Protein AF-A0A7V9UQD9-F1 (afdb_monomer)

Radius of gyration: 22.75 Å; Cα contacts (8 Å, |Δi|>4): 168; chains: 1; bounding box: 52×38×55 Å

Nearest PDB structures (foldseek):
  3vys-assembly1_B  TM=8.449E-01  e=9.434E-09  Thermococcus kodakarensis KOD1
  8ykc-assembly1_B  TM=2.869E-01  e=2.336E+00  Methylocapsa palsarum
  1jqa-assembly1_A  TM=3.355E-01  e=3.678E+00  Geo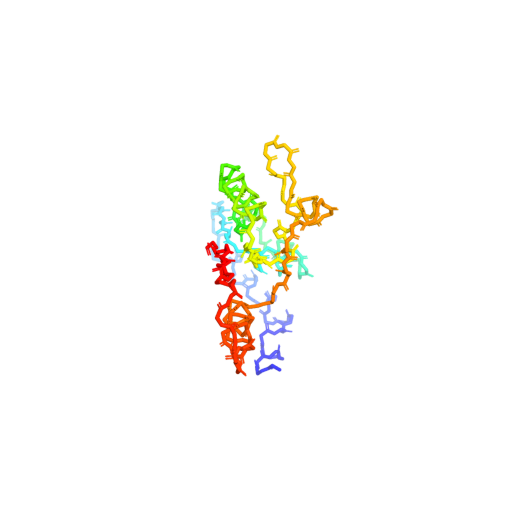bacillus stearothermophilus
  1jq5-assembly1_A  TM=3.302E-01  e=5.792E+00  Geobacillus stearothermophilus
  5t5d-assembly1_A  TM=2.418E-01  e=9.731E+00  Streptococcus pneumoniae TIGR4

Foldseek 3Di:
DPCPVVPPDPVVLLVVQVVQVVPDPAQEEAEDQAVVVVCVCVVVVSVVSHDPSYHYHYDNNDCLVPDDLVVQVVLLVQQLDPLEAEEEAPSQQQRDHPPGGNVVSVVVPGNYYHDPDVVVLVVVQVVVVVPDPDDDDGPRDYDYDDD

Structure (mmCIF, N/CA/C/O backbone):
data_AF-A0A7V9UQD9-F1
#
_entry.id   AF-A0A7V9UQD9-F1
#
loop_
_atom_site.group_PDB
_atom_site.id
_atom_site.type_symbol
_atom_site.label_atom_id
_atom_site.label_alt_id
_atom_site.label_comp_id
_atom_site.label_asym_id
_atom_site.label_entity_id
_atom_site.label_seq_id
_atom_site.pdbx_PDB_ins_code
_atom_site.Cartn_x
_atom_site.Cartn_y
_atom_site.Cartn_z
_atom_site.occupancy
_atom_site.B_iso_or_equiv
_atom_site.auth_seq_id
_atom_site.auth_comp_id
_atom_site.auth_asym_id
_atom_site.auth_atom_id
_atom_site.pdbx_PDB_model_num
ATOM 1 N N . MET A 1 1 ? -6.468 -21.606 3.937 1.00 61.19 1 MET A N 1
ATOM 2 C CA . MET A 1 1 ? -5.726 -20.804 4.935 1.00 61.19 1 MET A CA 1
ATOM 3 C C . MET A 1 1 ? -6.139 -21.316 6.301 1.00 61.19 1 MET A C 1
ATOM 5 O O . MET A 1 1 ? -7.335 -21.429 6.529 1.00 61.19 1 MET A O 1
ATOM 9 N N . LYS A 1 2 ? -5.189 -21.726 7.145 1.00 69.75 2 LYS A N 1
ATOM 10 C CA . LYS A 1 2 ? -5.495 -22.238 8.489 1.00 69.75 2 LYS A CA 1
ATOM 11 C C . LYS A 1 2 ? -6.136 -21.103 9.309 1.00 69.75 2 LYS A C 1
ATOM 13 O O . LYS A 1 2 ? -5.673 -19.972 9.186 1.00 69.75 2 LYS A O 1
ATOM 18 N N . PHE A 1 3 ? -7.172 -21.398 10.091 1.00 80.69 3 PHE A N 1
ATOM 19 C CA . PHE A 1 3 ? -7.869 -20.462 10.989 1.00 80.69 3 PHE A CA 1
ATOM 20 C C . PHE A 1 3 ? -8.866 -19.456 10.376 1.00 80.69 3 PHE A C 1
ATOM 22 O O . PHE A 1 3 ? -9.227 -18.472 11.022 1.00 80.69 3 PHE A O 1
ATOM 29 N N . ILE A 1 4 ? -9.306 -19.644 9.125 1.00 79.69 4 ILE A N 1
ATOM 30 C CA . ILE A 1 4 ? -10.305 -18.738 8.529 1.00 79.69 4 ILE A CA 1
ATOM 31 C C . ILE A 1 4 ? -11.651 -18.830 9.253 1.00 79.69 4 ILE A C 1
ATOM 33 O O 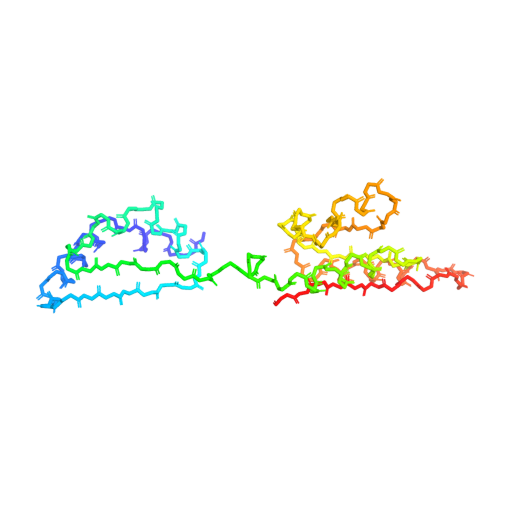. ILE A 1 4 ? -12.248 -17.791 9.527 1.00 79.69 4 ILE A O 1
ATOM 37 N N . ASP A 1 5 ? -12.107 -20.042 9.560 1.00 80.62 5 ASP A N 1
ATOM 38 C CA . ASP A 1 5 ? -13.444 -20.276 10.107 1.00 80.62 5 ASP A CA 1
ATOM 39 C C . ASP A 1 5 ? -13.516 -19.886 11.590 1.00 80.62 5 ASP A C 1
ATOM 41 O O . ASP A 1 5 ? -14.544 -19.426 12.080 1.00 80.62 5 ASP A O 1
ATOM 45 N N . GLU A 1 6 ? -12.402 -20.001 12.308 1.00 84.75 6 GLU A N 1
ATOM 46 C CA . GLU A 1 6 ? -12.279 -19.656 13.722 1.00 84.75 6 GLU A CA 1
ATOM 47 C C . GLU A 1 6 ? -12.240 -18.138 13.951 1.00 84.75 6 GLU A C 1
ATOM 49 O O . GLU A 1 6 ? -12.866 -17.643 14.887 1.00 84.75 6 GLU A O 1
ATOM 54 N N . TYR A 1 7 ? -11.553 -17.379 13.087 1.00 85.25 7 TYR A N 1
ATOM 55 C CA . TYR A 1 7 ? -11.405 -15.924 13.246 1.00 85.25 7 TYR A CA 1
ATOM 56 C C . TYR A 1 7 ? -12.424 -15.091 12.457 1.00 85.25 7 TYR A C 1
ATOM 58 O O . TYR A 1 7 ? -12.443 -13.868 12.595 1.00 85.25 7 TYR A O 1
ATOM 66 N N . ARG A 1 8 ? -13.291 -15.711 11.646 1.00 87.25 8 ARG A N 1
ATOM 67 C CA . ARG A 1 8 ? -14.353 -15.014 10.891 1.00 87.25 8 ARG A CA 1
ATOM 68 C C . ARG A 1 8 ? -15.754 -15.358 11.390 1.00 87.25 8 ARG A C 1
ATOM 70 O O . ARG A 1 8 ? -16.669 -15.581 10.602 1.00 87.25 8 ARG A O 1
ATOM 77 N N . GLN A 1 9 ? -15.925 -15.367 12.709 1.00 91.06 9 GLN A N 1
ATOM 78 C CA . GLN A 1 9 ? -17.212 -15.648 13.346 1.00 91.06 9 GLN A CA 1
ATOM 79 C C . GLN A 1 9 ? -17.917 -14.360 13.770 1.00 91.06 9 GLN A C 1
ATOM 81 O O . GLN A 1 9 ? -17.494 -13.680 14.706 1.00 91.06 9 GLN A O 1
ATOM 86 N N . GLY A 1 10 ? -19.037 -14.054 13.112 1.00 91.56 10 GLY A N 1
ATOM 87 C CA . GLY A 1 10 ? -19.838 -12.865 13.420 1.00 91.56 10 GLY A CA 1
ATOM 88 C C . GLY A 1 10 ? -20.403 -12.859 14.845 1.00 91.56 10 GLY A C 1
ATOM 89 O O . GLY A 1 10 ? -20.477 -11.803 15.468 1.00 91.56 10 GLY A O 1
ATOM 90 N N . ASP A 1 11 ? -20.745 -14.028 15.397 1.00 93.81 11 ASP A N 1
ATOM 91 C CA . ASP A 1 11 ? -21.232 -14.137 16.779 1.00 93.81 11 ASP A CA 1
ATOM 92 C C . ASP A 1 11 ? -20.157 -13.779 17.807 1.00 93.81 11 ASP A C 1
ATOM 94 O O . ASP A 1 11 ? -20.448 -13.112 18.801 1.00 93.81 11 ASP A O 1
ATOM 98 N N . ILE A 1 12 ? -18.907 -14.189 17.565 1.00 93.50 12 ILE A N 1
ATOM 99 C CA . ILE A 1 12 ? -17.774 -13.811 18.416 1.00 93.50 12 ILE A CA 1
ATOM 100 C C . ILE A 1 12 ? -17.520 -12.307 18.291 1.00 93.50 12 ILE A C 1
ATOM 102 O O . ILE A 1 12 ? -17.373 -11.636 19.310 1.00 93.50 12 ILE A O 1
ATOM 106 N N . ALA A 1 13 ? -17.537 -11.761 17.071 1.00 93.69 13 ALA A N 1
ATOM 107 C CA . ALA A 1 13 ? -17.344 -10.331 16.840 1.00 93.69 13 ALA A CA 1
ATOM 108 C C . ALA A 1 13 ? -18.379 -9.471 17.589 1.00 93.69 13 ALA A C 1
ATOM 110 O O . ALA A 1 13 ? -18.000 -8.519 18.267 1.00 93.69 13 ALA A O 1
ATOM 111 N N . ARG A 1 14 ? -19.667 -9.846 17.551 1.00 94.19 14 ARG A N 1
ATOM 112 C CA . ARG A 1 14 ? -20.729 -9.165 18.314 1.00 94.19 14 ARG A CA 1
ATO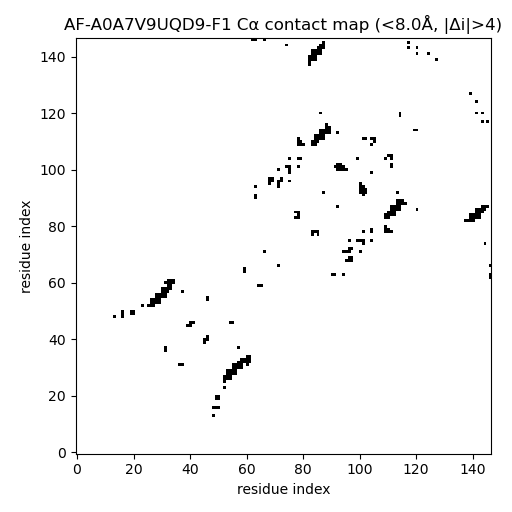M 113 C C . ARG A 1 14 ? -20.490 -9.212 19.823 1.00 94.19 14 ARG A C 1
ATOM 115 O O . ARG A 1 14 ? -20.542 -8.180 20.481 1.00 94.19 14 ARG A O 1
ATOM 122 N N . LYS A 1 15 ? -20.158 -10.388 20.367 1.00 95.81 15 LYS A N 1
ATOM 123 C CA . LYS A 1 15 ? -19.852 -10.535 21.801 1.00 95.81 15 LYS A CA 1
ATOM 124 C C . LYS A 1 15 ? -18.657 -9.680 22.227 1.00 95.81 15 LYS A C 1
ATOM 126 O O . LYS A 1 15 ? -18.676 -9.109 23.314 1.00 95.81 15 LYS A O 1
ATOM 131 N N . LEU A 1 16 ? -17.628 -9.583 21.383 1.00 95.50 16 LEU A N 1
ATOM 132 C CA . LEU A 1 16 ? -16.474 -8.719 21.634 1.00 95.50 16 LEU A CA 1
ATOM 133 C C . LEU A 1 16 ? -16.867 -7.240 21.614 1.00 95.50 16 LEU A C 1
ATOM 135 O O . LEU A 1 16 ? -16.437 -6.495 22.488 1.00 95.50 16 LEU A O 1
ATOM 139 N N . ALA A 1 17 ? -17.712 -6.819 20.675 1.00 94.62 17 ALA A N 1
ATOM 140 C CA . ALA A 1 17 ? -18.209 -5.449 20.616 1.00 94.62 17 ALA A CA 1
ATOM 141 C C . ALA A 1 17 ? -19.011 -5.063 21.868 1.00 94.62 17 ALA A C 1
ATOM 143 O O . ALA A 1 17 ? -18.761 -4.008 22.451 1.00 94.62 17 ALA A O 1
ATOM 144 N N . ASP A 1 18 ? -19.880 -5.954 22.355 1.00 95.69 18 ASP A N 1
ATOM 145 C CA . ASP A 1 18 ? -20.614 -5.755 23.611 1.00 95.69 18 ASP A CA 1
ATOM 146 C C . ASP A 1 18 ? -19.666 -5.608 24.811 1.00 95.69 18 ASP A C 1
ATOM 148 O O . ASP A 1 18 ? -19.885 -4.783 25.701 1.00 95.69 18 ASP A O 1
ATOM 152 N N . GLN A 1 19 ? -18.596 -6.409 24.856 1.00 97.06 19 GLN A N 1
ATOM 153 C CA . GLN A 1 19 ? -17.577 -6.304 25.902 1.00 97.06 19 GLN A CA 1
ATOM 154 C C . GLN A 1 19 ? -16.802 -4.989 25.810 1.00 97.06 19 GLN A C 1
ATOM 156 O O . GLN A 1 19 ? -16.600 -4.338 26.834 1.00 97.06 19 GLN A O 1
ATOM 161 N N . ILE A 1 20 ? -16.412 -4.573 24.603 1.00 96.50 20 ILE A N 1
ATOM 162 C CA . ILE A 1 20 ? -15.757 -3.284 24.361 1.00 96.50 20 ILE A CA 1
ATOM 163 C C . ILE A 1 20 ? -16.663 -2.151 24.853 1.00 96.50 20 ILE A C 1
ATOM 165 O O . ILE A 1 20 ? -16.220 -1.344 25.666 1.00 96.50 20 ILE A O 1
ATOM 169 N N . ALA A 1 21 ? -17.942 -2.150 24.469 1.00 95.19 21 ALA A N 1
ATOM 170 C CA . ALA A 1 21 ? -18.910 -1.139 24.888 1.00 95.19 21 ALA A CA 1
ATOM 171 C C . ALA A 1 21 ? -19.039 -1.026 26.415 1.00 95.19 21 ALA A C 1
ATOM 173 O O . ALA A 1 21 ? -19.102 0.082 26.945 1.00 95.19 21 ALA A O 1
ATOM 174 N N . ARG A 1 22 ? -19.010 -2.152 27.143 1.00 95.81 22 ARG A N 1
ATOM 175 C CA . ARG A 1 22 ? -19.047 -2.160 28.619 1.00 95.81 22 ARG A CA 1
ATOM 176 C C . ARG A 1 22 ? -17.774 -1.614 29.265 1.00 95.81 22 ARG A C 1
ATOM 178 O O . ARG A 1 22 ? -17.843 -1.069 30.363 1.00 95.81 22 ARG A O 1
ATOM 185 N N . LEU A 1 23 ? -16.618 -1.798 28.629 1.00 96.00 23 LEU A N 1
ATOM 186 C CA . LEU A 1 23 ? -15.319 -1.386 29.169 1.00 96.00 23 LEU A CA 1
ATOM 187 C C . LEU A 1 23 ? -14.989 0.076 28.864 1.00 96.00 23 LEU A C 1
ATOM 189 O O . LEU A 1 23 ? -14.259 0.723 29.618 1.00 96.00 23 LEU A O 1
ATOM 193 N N . THR A 1 24 ? -15.490 0.609 27.753 1.00 95.44 24 THR A N 1
ATOM 194 C CA . THR A 1 24 ? -15.145 1.959 27.315 1.00 95.44 24 THR A CA 1
ATOM 195 C C . THR A 1 24 ? -16.052 3.007 27.949 1.00 95.44 24 THR A C 1
ATOM 197 O O . THR A 1 24 ? -17.190 3.186 27.536 1.00 95.44 24 THR A O 1
ATOM 200 N N . THR A 1 25 ? -15.521 3.746 28.922 1.00 93.00 25 THR A N 1
ATOM 201 C CA . THR A 1 25 ? -16.250 4.798 29.660 1.00 93.00 25 THR A CA 1
ATOM 202 C C . THR A 1 25 ? -15.940 6.219 29.190 1.00 93.00 25 THR A C 1
ATOM 204 O O . THR A 1 25 ? -16.576 7.173 29.631 1.00 93.00 25 THR A O 1
ATOM 207 N N . ARG A 1 26 ? -14.951 6.384 28.306 1.00 95.50 26 ARG A N 1
ATOM 208 C CA . ARG A 1 26 ? -14.480 7.684 27.809 1.00 95.50 26 ARG A CA 1
ATOM 209 C C . ARG A 1 26 ? -14.459 7.727 26.287 1.00 95.50 26 ARG A C 1
ATOM 211 O O . ARG A 1 26 ? -14.457 6.675 25.648 1.00 95.50 26 ARG A O 1
ATOM 218 N N . GLN A 1 27 ? -14.357 8.933 25.731 1.00 96.94 27 GLN A N 1
ATOM 219 C CA . GLN A 1 27 ? -14.071 9.109 24.308 1.00 96.94 27 GLN A CA 1
ATOM 220 C C . GLN A 1 27 ? -12.670 8.570 23.993 1.00 96.94 27 GLN A C 1
ATOM 222 O O . GLN A 1 27 ? -11.685 8.981 24.615 1.00 96.94 27 GLN A O 1
ATOM 227 N N . LEU A 1 28 ? -12.576 7.659 23.028 1.00 97.38 28 LEU A N 1
ATOM 228 C CA . LEU A 1 28 ? -11.327 7.067 22.563 1.00 97.38 28 LEU A CA 1
ATOM 229 C C . LEU A 1 28 ? -11.121 7.371 21.086 1.00 97.38 28 LEU A C 1
ATOM 231 O O . LEU A 1 28 ? -12.050 7.327 20.288 1.00 97.38 28 LEU A O 1
ATOM 235 N N . LYS A 1 29 ? -9.868 7.641 20.729 1.00 97.12 29 LYS A N 1
ATOM 236 C CA . LYS A 1 29 ? -9.423 7.726 19.342 1.00 97.12 29 LYS A CA 1
ATOM 237 C C . LYS A 1 29 ? -8.378 6.644 19.124 1.00 97.12 29 LYS A C 1
ATOM 239 O O . LYS A 1 29 ? -7.360 6.652 19.816 1.00 97.12 29 LYS A O 1
ATOM 244 N N . ILE A 1 30 ? -8.642 5.711 18.218 1.00 96.25 30 ILE A N 1
ATOM 245 C CA . ILE A 1 30 ? -7.753 4.582 17.926 1.00 96.25 30 ILE A CA 1
ATOM 246 C C . ILE A 1 30 ? -7.244 4.751 16.505 1.00 96.25 30 ILE A C 1
ATOM 248 O O . ILE A 1 30 ? -8.035 4.782 15.571 1.00 96.25 30 ILE A O 1
ATOM 252 N N . MET A 1 31 ? -5.928 4.871 16.348 1.00 97.25 31 MET A N 1
ATOM 253 C CA . MET A 1 31 ? -5.309 4.975 15.033 1.00 97.25 31 MET A CA 1
ATOM 254 C C . MET A 1 31 ? -4.746 3.627 14.597 1.00 97.25 31 MET A C 1
ATOM 256 O O . MET A 1 31 ? -3.980 3.007 15.334 1.00 97.25 31 MET A O 1
ATOM 260 N N . GLU A 1 32 ? -5.083 3.212 13.383 1.00 96.25 32 GLU A N 1
ATOM 261 C CA . GLU A 1 32 ? -4.403 2.124 12.683 1.00 96.25 32 GLU A CA 1
ATOM 262 C C . GLU A 1 32 ? -3.494 2.689 11.584 1.00 96.25 32 GLU A C 1
ATOM 264 O O . GLU A 1 32 ? -3.728 3.787 11.081 1.00 96.25 32 GLU A O 1
ATOM 269 N N . VAL A 1 33 ? -2.417 1.972 11.254 1.00 96.38 33 VAL A N 1
ATOM 270 C CA . VAL A 1 33 ? -1.411 2.403 10.265 1.00 96.38 33 VAL A CA 1
ATOM 271 C C . VAL A 1 33 ? -1.058 1.234 9.340 1.00 96.38 33 VAL A C 1
ATOM 273 O O . VAL A 1 33 ? 0.103 0.962 9.050 1.00 96.38 33 VAL A O 1
ATOM 276 N N . CYS A 1 34 ? -2.065 0.479 8.903 1.00 95.50 34 CYS A N 1
ATOM 277 C CA . CYS A 1 34 ? -1.887 -0.636 7.982 1.00 95.50 34 CYS A CA 1
ATOM 278 C C . CYS A 1 34 ? -3.048 -0.685 6.993 1.00 95.50 34 CYS A C 1
ATOM 280 O O . CYS A 1 34 ? -4.167 -1.016 7.372 1.00 95.50 34 CYS A O 1
ATOM 282 N N . GLY A 1 35 ? -2.766 -0.496 5.699 1.00 92.75 35 GLY A N 1
ATOM 283 C CA . GLY A 1 35 ? -3.807 -0.553 4.663 1.00 92.75 35 GLY A CA 1
ATOM 284 C C . GLY A 1 35 ? -4.619 -1.859 4.657 1.00 92.75 35 GLY A C 1
ATOM 285 O O . GLY A 1 35 ? -5.798 -1.858 4.307 1.00 92.75 35 GLY A O 1
ATOM 286 N N . GLY A 1 36 ? -4.028 -2.975 5.102 1.00 94.38 36 GLY A N 1
ATOM 287 C CA . GLY A 1 36 ? -4.742 -4.242 5.286 1.00 94.38 36 GLY A CA 1
ATOM 288 C C . GLY A 1 36 ? -5.787 -4.197 6.408 1.00 94.38 36 GLY A C 1
ATOM 289 O O . GLY A 1 36 ? -6.873 -4.756 6.252 1.00 94.38 36 GLY A O 1
ATOM 290 N N . HIS A 1 37 ? -5.496 -3.499 7.510 1.00 96.12 37 HIS A N 1
ATOM 291 C CA . HIS A 1 37 ? -6.470 -3.246 8.571 1.00 96.12 37 HIS A CA 1
ATOM 292 C C . HIS A 1 37 ? -7.543 -2.270 8.110 1.00 96.12 37 HIS A C 1
ATOM 294 O O . HIS A 1 37 ? -8.716 -2.584 8.286 1.00 96.12 37 HIS A O 1
ATOM 300 N N . THR A 1 38 ? -7.175 -1.166 7.448 1.00 95.56 38 THR A N 1
ATOM 301 C CA . THR A 1 38 ? -8.138 -0.244 6.827 1.00 95.56 38 THR A CA 1
ATOM 302 C C . THR A 1 38 ? -9.120 -1.017 5.942 1.00 95.56 38 THR A C 1
ATOM 304 O O . THR A 1 38 ? -10.333 -0.940 6.128 1.00 95.56 38 THR A O 1
ATOM 307 N N . HIS A 1 39 ? -8.606 -1.856 5.034 1.00 95.06 39 HIS A N 1
ATOM 308 C CA . HIS A 1 39 ? -9.434 -2.677 4.153 1.00 95.06 39 HIS A CA 1
ATOM 309 C C . HIS A 1 39 ? -10.370 -3.607 4.933 1.00 95.06 39 HIS A C 1
ATOM 311 O O . HIS A 1 39 ? -11.545 -3.709 4.590 1.00 95.06 39 HIS A O 1
ATOM 317 N N . ALA A 1 40 ? -9.877 -4.283 5.974 1.00 93.94 40 ALA A N 1
ATOM 318 C CA . ALA A 1 40 ? -10.696 -5.172 6.794 1.00 93.94 40 ALA A CA 1
ATOM 319 C C . ALA A 1 40 ? -11.782 -4.416 7.579 1.00 93.94 40 ALA A C 1
ATOM 321 O O . ALA A 1 40 ? -12.920 -4.878 7.617 1.00 93.94 40 ALA A O 1
ATOM 322 N N . ILE A 1 41 ? -11.451 -3.259 8.158 1.00 95.12 41 ILE A N 1
ATOM 323 C CA . ILE A 1 41 ? -12.381 -2.409 8.913 1.00 95.12 41 ILE A CA 1
ATOM 324 C C . ILE A 1 41 ? -13.558 -2.002 8.032 1.00 95.12 41 ILE A C 1
ATOM 326 O O . ILE A 1 41 ? -14.700 -2.268 8.403 1.00 95.12 41 ILE A O 1
ATOM 330 N N . PHE A 1 42 ? -13.287 -1.457 6.842 1.00 95.06 42 PHE A N 1
ATOM 331 C CA . PHE A 1 42 ? -14.342 -1.067 5.905 1.00 95.06 42 PHE A CA 1
ATOM 332 C C . PHE A 1 42 ? -15.106 -2.270 5.357 1.00 95.06 42 PHE A C 1
ATOM 334 O O . PHE A 1 42 ? -16.333 -2.265 5.322 1.00 95.06 42 PHE A O 1
ATOM 341 N N . LYS A 1 43 ? -14.399 -3.329 4.947 1.00 94.38 43 LYS A N 1
ATOM 342 C CA . LYS A 1 43 ? -15.023 -4.517 4.351 1.00 94.38 43 LYS A CA 1
ATOM 343 C C . LYS A 1 43 ? -16.015 -5.199 5.291 1.00 94.38 43 LYS A C 1
ATOM 345 O O . LYS A 1 43 ? -17.007 -5.746 4.817 1.00 94.38 43 LYS A O 1
ATOM 350 N N . TYR A 1 44 ? -15.718 -5.221 6.588 1.00 92.81 44 TYR A N 1
ATOM 351 C CA . TYR A 1 44 ? -16.548 -5.889 7.590 1.00 92.81 44 TYR A CA 1
ATOM 352 C C . TYR A 1 44 ? -17.379 -4.923 8.444 1.00 92.81 44 TYR A C 1
ATOM 354 O O . TYR A 1 44 ? -18.027 -5.388 9.377 1.00 92.81 44 TYR A O 1
ATOM 362 N N . GLY A 1 45 ? -17.368 -3.617 8.150 1.00 93.62 45 GLY A N 1
ATOM 363 C CA . GLY A 1 45 ? -18.129 -2.616 8.906 1.00 93.62 45 GLY A CA 1
ATOM 364 C C . GLY A 1 45 ? -17.758 -2.581 10.391 1.00 93.62 45 GLY A C 1
ATOM 365 O O . GLY A 1 45 ? -18.632 -2.478 11.245 1.00 93.62 45 GLY A O 1
ATOM 366 N N . ILE A 1 46 ? -16.469 -2.737 10.725 1.00 94.44 46 ILE A N 1
ATOM 367 C CA . ILE A 1 46 ? -16.031 -2.814 12.132 1.00 94.44 46 ILE A CA 1
ATOM 368 C C . ILE A 1 46 ? -16.357 -1.511 12.870 1.00 94.44 46 ILE A C 1
ATOM 370 O O . ILE A 1 46 ? -16.732 -1.561 14.035 1.00 94.44 46 ILE A O 1
ATOM 374 N N . GLU A 1 47 ? -16.259 -0.361 12.202 1.00 93.94 47 GLU A N 1
ATOM 375 C CA . GLU A 1 47 ? -16.626 0.932 12.793 1.00 93.94 47 GLU A CA 1
ATOM 376 C C . GLU A 1 47 ? -18.093 1.003 13.207 1.00 93.94 47 GLU A C 1
ATOM 378 O O . GLU A 1 47 ? -18.376 1.463 14.308 1.00 93.94 47 GLU A O 1
ATOM 383 N N . ASP A 1 48 ? -19.000 0.470 12.387 1.00 93.25 48 ASP A N 1
ATOM 384 C CA . ASP A 1 48 ? -20.437 0.450 12.683 1.00 93.25 48 ASP A CA 1
ATOM 385 C C . ASP A 1 48 ? -20.773 -0.452 13.882 1.00 93.25 48 ASP A C 1
ATOM 387 O O . ASP A 1 48 ? -21.807 -0.292 14.529 1.00 93.25 48 ASP A O 1
ATOM 391 N N . LEU A 1 49 ? -19.903 -1.424 14.174 1.00 93.88 49 LEU A N 1
ATOM 392 C CA . LEU A 1 49 ? -20.047 -2.345 15.297 1.00 93.88 49 LEU A CA 1
ATOM 393 C C . LEU A 1 49 ? -19.509 -1.755 16.615 1.00 93.88 49 LEU A C 1
ATOM 395 O O . LEU A 1 49 ? -19.891 -2.209 17.695 1.00 93.88 49 LEU A O 1
ATOM 399 N N . LEU A 1 50 ? -18.606 -0.775 16.550 1.00 95.25 50 LEU A N 1
ATOM 400 C CA . LEU A 1 50 ? -18.013 -0.156 17.732 1.00 95.25 50 LEU A CA 1
ATOM 401 C C . LEU A 1 50 ? -18.981 0.848 18.383 1.00 95.25 50 LEU A C 1
ATOM 403 O O . LEU A 1 50 ? -19.804 1.469 17.712 1.00 95.25 50 LEU A O 1
ATOM 407 N N . PRO A 1 51 ? -18.896 1.046 19.709 1.00 94.50 51 PRO A N 1
ATOM 408 C CA . PRO A 1 51 ? -19.717 2.037 20.389 1.00 94.50 51 PRO A CA 1
ATOM 409 C C . PRO A 1 51 ? -19.323 3.462 19.962 1.00 94.50 51 PRO A C 1
ATOM 411 O O . PRO A 1 51 ? -18.153 3.755 19.715 1.00 94.50 51 PRO A O 1
ATOM 414 N N . ALA A 1 52 ? -20.296 4.378 19.938 1.00 94.25 52 ALA A N 1
ATOM 415 C CA . ALA A 1 52 ? -20.139 5.737 19.397 1.00 94.25 52 ALA A CA 1
ATOM 416 C C . ALA A 1 52 ? -19.079 6.608 20.108 1.00 94.25 52 ALA A C 1
ATOM 418 O O . ALA A 1 52 ? -18.675 7.651 19.592 1.00 94.25 52 ALA A O 1
ATOM 419 N N . ASN A 1 53 ? -18.624 6.206 21.298 1.00 95.56 53 ASN A N 1
ATOM 420 C CA . ASN A 1 53 ? -17.530 6.858 22.013 1.00 95.56 53 ASN A CA 1
ATOM 421 C C . ASN A 1 53 ? -16.133 6.467 21.502 1.00 95.56 53 ASN A C 1
ATOM 423 O O . ASN A 1 53 ? -15.138 7.014 21.981 1.00 95.56 53 ASN A O 1
ATOM 427 N N . ILE A 1 54 ? -16.029 5.543 20.546 1.00 97.12 54 ILE A N 1
ATOM 428 C CA . ILE A 1 54 ? -14.775 5.170 19.892 1.00 97.12 54 ILE A CA 1
ATOM 429 C C . ILE A 1 54 ? -14.770 5.732 18.476 1.00 97.12 54 ILE A C 1
ATOM 431 O O . ILE A 1 54 ? -15.644 5.448 17.668 1.00 97.12 54 ILE A O 1
ATOM 435 N N . THR A 1 55 ? -13.741 6.506 18.161 1.00 96.19 55 THR A N 1
ATOM 436 C CA . THR A 1 55 ? -13.465 6.975 16.805 1.00 96.19 55 THR A CA 1
ATOM 437 C C . THR A 1 55 ? -12.226 6.273 16.275 1.00 96.19 55 THR A C 1
ATOM 439 O O . THR A 1 55 ? -11.159 6.331 16.894 1.00 96.19 55 THR A O 1
ATOM 442 N N . MET A 1 56 ? -12.351 5.638 15.118 1.00 96.50 56 MET A N 1
ATOM 443 C CA . MET A 1 56 ? -11.213 5.091 14.390 1.00 96.50 56 MET A CA 1
ATOM 444 C C . MET A 1 56 ? -10.554 6.194 13.555 1.00 96.50 56 MET A C 1
ATOM 446 O O . MET A 1 56 ? -11.214 7.079 13.014 1.00 96.50 56 MET A O 1
ATOM 450 N N . ILE A 1 57 ? -9.227 6.176 13.497 1.00 97.00 57 ILE A N 1
ATOM 451 C CA . ILE A 1 57 ? -8.421 7.064 12.665 1.00 97.00 57 ILE A CA 1
ATOM 452 C C . ILE A 1 57 ? -7.590 6.190 11.731 1.00 97.00 57 ILE A C 1
ATOM 454 O O . ILE A 1 57 ? -6.795 5.365 12.181 1.00 97.00 57 ILE A O 1
ATOM 458 N N . HIS A 1 58 ? -7.732 6.408 10.430 1.00 95.44 58 HIS A N 1
ATOM 459 C CA . HIS A 1 58 ? -6.918 5.734 9.423 1.00 95.44 58 HIS A CA 1
ATOM 460 C C . HIS A 1 58 ? -5.660 6.550 9.163 1.00 95.44 58 HIS A C 1
ATOM 462 O O . HIS A 1 58 ? -5.696 7.613 8.542 1.00 95.44 58 HIS A O 1
ATOM 468 N N . GLY A 1 59 ? -4.553 6.078 9.719 1.00 94.94 59 GLY A N 1
ATOM 469 C CA . GLY A 1 59 ? -3.246 6.683 9.552 1.00 94.94 59 GLY A CA 1
ATOM 470 C C . GLY A 1 59 ? -2.613 6.364 8.192 1.00 94.94 59 GLY A C 1
ATOM 471 O O . GLY A 1 59 ? -3.188 5.659 7.359 1.00 94.94 59 GLY A O 1
ATOM 472 N N . PRO A 1 60 ? -1.387 6.857 7.956 1.00 94.50 60 PRO A N 1
ATOM 473 C CA . PRO A 1 60 ? -0.638 6.639 6.718 1.00 94.50 60 PRO A CA 1
ATOM 474 C C . PRO A 1 60 ? -0.085 5.202 6.606 1.00 94.50 60 PRO A C 1
ATOM 476 O O . PRO A 1 60 ? 1.119 4.974 6.638 1.00 94.50 60 PRO A O 1
ATOM 479 N N . GLY A 1 61 ? -0.966 4.207 6.483 1.00 91.31 61 GLY A N 1
ATOM 480 C CA . GLY A 1 61 ? -0.609 2.781 6.439 1.00 91.31 61 GLY A CA 1
ATOM 481 C C . GLY A 1 61 ? -0.239 2.228 5.061 1.00 91.31 61 GLY A C 1
ATOM 482 O O . GLY A 1 61 ? -0.083 1.016 4.911 1.00 91.31 61 GLY A O 1
ATOM 483 N N . CYS A 1 62 ? -0.165 3.089 4.047 1.00 93.19 62 CYS A N 1
ATOM 484 C CA . CYS A 1 62 ? 0.157 2.732 2.670 1.00 93.19 62 CYS A CA 1
ATOM 485 C C . CYS A 1 62 ? 1.561 3.259 2.343 1.00 93.19 62 CYS A C 1
ATOM 487 O O . CYS A 1 62 ? 1.694 4.471 2.159 1.00 93.19 62 CYS A O 1
ATOM 489 N N . PRO A 1 63 ? 2.595 2.398 2.247 1.00 90.44 63 PRO A N 1
ATOM 490 C CA . PRO A 1 63 ? 3.963 2.851 1.993 1.00 90.44 63 PRO A CA 1
ATOM 491 C C . PRO A 1 63 ? 4.038 3.645 0.681 1.00 90.44 63 PRO A C 1
ATOM 493 O O . PRO A 1 63 ? 4.499 4.780 0.663 1.00 90.44 63 PRO A O 1
ATOM 496 N N . VAL A 1 64 ? 3.437 3.124 -0.387 1.00 92.38 64 VAL A N 1
ATOM 497 C CA . VAL A 1 64 ? 3.372 3.770 -1.709 1.00 92.38 64 VAL A CA 1
ATOM 498 C C . VAL A 1 64 ? 2.761 5.172 -1.665 1.00 92.38 64 VAL A C 1
ATOM 500 O O . VAL A 1 64 ? 3.180 6.059 -2.398 1.00 92.38 64 VAL A O 1
ATOM 503 N N . CYS A 1 65 ? 1.783 5.396 -0.790 1.00 90.69 65 CYS A N 1
ATOM 504 C CA . CYS A 1 65 ? 1.068 6.664 -0.690 1.00 90.69 65 CYS A CA 1
ATOM 505 C C . CYS A 1 65 ? 1.875 7.744 0.047 1.00 90.69 65 CYS A C 1
ATOM 507 O O . CYS A 1 65 ? 1.561 8.925 -0.075 1.00 90.69 65 CYS A O 1
ATOM 509 N N . VAL A 1 66 ? 2.891 7.351 0.822 1.00 93.50 66 VAL A N 1
ATOM 510 C CA . VAL A 1 66 ? 3.734 8.265 1.611 1.00 93.50 66 VAL A CA 1
ATOM 511 C C . VAL A 1 66 ? 5.176 8.331 1.128 1.00 93.50 66 VAL A C 1
ATOM 513 O O . VAL A 1 66 ? 6.022 8.938 1.786 1.00 93.50 66 VAL A O 1
ATOM 516 N N . ILE A 1 67 ? 5.476 7.721 -0.018 1.00 92.44 67 ILE A N 1
ATOM 517 C CA . ILE A 1 67 ? 6.804 7.817 -0.606 1.00 92.44 67 ILE A CA 1
ATOM 518 C C . ILE A 1 67 ? 7.125 9.287 -0.942 1.00 92.44 67 ILE A C 1
ATOM 520 O O . ILE A 1 67 ? 6.317 9.969 -1.579 1.00 92.44 67 ILE A O 1
ATOM 524 N N . PRO A 1 68 ? 8.293 9.817 -0.531 1.00 93.56 68 PRO A N 1
ATOM 525 C CA . PRO A 1 68 ? 8.672 11.181 -0.875 1.00 93.56 68 PRO A CA 1
ATOM 526 C C . PRO A 1 68 ? 8.810 11.360 -2.389 1.00 93.56 68 PRO A C 1
ATOM 528 O O . PRO A 1 68 ? 9.438 10.533 -3.051 1.00 93.56 68 PRO A O 1
ATOM 531 N N . LEU A 1 69 ? 8.320 12.484 -2.922 1.00 94.50 69 LEU A N 1
ATOM 532 C CA . LEU A 1 69 ? 8.388 12.802 -4.356 1.00 94.50 69 LEU A CA 1
ATOM 533 C C . LEU A 1 69 ? 9.811 12.655 -4.925 1.00 94.50 69 LEU A C 1
ATOM 535 O O . LEU A 1 69 ? 9.999 12.042 -5.970 1.00 94.50 69 LEU A O 1
ATOM 539 N N . GLY A 1 70 ? 10.823 13.129 -4.189 1.00 94.12 70 GLY A N 1
ATOM 540 C CA . GLY A 1 70 ? 12.226 13.012 -4.598 1.00 94.12 70 GLY A CA 1
ATOM 541 C C . GLY A 1 70 ? 12.701 11.565 -4.774 1.00 94.12 70 GLY A C 1
ATOM 542 O O . GLY A 1 70 ? 13.477 11.288 -5.675 1.00 94.12 70 GLY A O 1
ATOM 543 N N . ARG A 1 71 ? 12.187 10.606 -3.987 1.00 92.25 71 ARG A N 1
ATOM 544 C CA . ARG A 1 71 ? 12.514 9.175 -4.153 1.00 92.25 71 ARG A CA 1
ATOM 545 C C . ARG A 1 71 ? 11.892 8.592 -5.422 1.00 92.25 71 ARG A C 1
ATOM 547 O O . ARG A 1 71 ? 12.491 7.719 -6.050 1.00 92.25 71 ARG A O 1
ATOM 554 N N . VAL A 1 72 ? 10.706 9.065 -5.801 1.00 94.38 72 VAL A N 1
ATOM 555 C CA . VAL A 1 72 ? 10.059 8.692 -7.067 1.00 94.38 72 VAL A CA 1
ATOM 556 C C . VAL A 1 72 ? 10.861 9.252 -8.241 1.00 94.38 72 VAL A C 1
ATOM 558 O O . VAL A 1 72 ? 11.142 8.522 -9.188 1.00 94.38 72 VAL A O 1
ATOM 561 N N . ASP A 1 73 ? 11.304 10.506 -8.148 1.00 95.56 73 ASP A N 1
ATOM 562 C CA . ASP A 1 73 ? 12.149 11.135 -9.167 1.00 95.56 73 ASP A CA 1
ATOM 563 C C . ASP A 1 73 ? 13.502 10.430 -9.324 1.00 95.56 73 ASP A C 1
ATOM 565 O O . ASP A 1 73 ? 13.888 10.109 -10.450 1.00 95.56 73 ASP A O 1
ATOM 569 N N . ASP A 1 74 ? 14.177 10.105 -8.216 1.00 93.69 74 ASP A N 1
ATOM 570 C CA . ASP A 1 74 ? 15.420 9.321 -8.220 1.00 93.69 74 ASP A CA 1
ATOM 571 C C . ASP A 1 74 ? 15.212 7.979 -8.945 1.00 93.69 74 ASP A C 1
ATOM 573 O O . ASP A 1 74 ? 16.003 7.581 -9.800 1.00 93.69 74 ASP A O 1
ATOM 577 N N . SER A 1 75 ? 14.098 7.302 -8.654 1.00 93.00 75 SER A N 1
ATOM 578 C CA . SER A 1 75 ? 13.733 6.015 -9.260 1.00 93.00 75 SER A CA 1
ATOM 579 C C . SER A 1 75 ? 13.520 6.114 -10.768 1.00 93.00 75 SER A C 1
ATOM 581 O O . SER A 1 75 ? 13.992 5.265 -11.521 1.00 93.00 75 SER A O 1
ATOM 583 N N . ILE A 1 76 ? 12.824 7.159 -11.218 1.00 95.19 76 ILE A N 1
ATOM 584 C CA . ILE A 1 76 ? 12.598 7.421 -12.641 1.00 95.19 76 ILE A CA 1
ATOM 585 C C . ILE A 1 76 ? 13.919 7.742 -13.342 1.00 95.19 76 ILE A C 1
ATOM 587 O O . ILE A 1 76 ? 14.157 7.228 -14.434 1.00 95.19 76 ILE A O 1
ATOM 591 N N . SER A 1 77 ? 14.777 8.560 -12.725 1.00 94.94 77 SER A N 1
ATOM 592 C CA . SER A 1 77 ? 16.092 8.897 -13.278 1.00 94.94 77 SER A CA 1
ATOM 593 C C . SER A 1 77 ? 16.925 7.638 -13.494 1.00 94.94 77 SER A C 1
ATOM 595 O O . SER A 1 77 ? 17.432 7.423 -14.588 1.00 94.94 77 SER A O 1
ATOM 597 N N . ILE A 1 78 ? 16.989 6.763 -12.486 1.00 92.88 78 ILE A N 1
ATOM 598 C CA . ILE A 1 78 ? 17.694 5.478 -12.568 1.00 92.88 78 ILE A CA 1
ATOM 599 C C . ILE A 1 78 ? 17.089 4.590 -13.661 1.00 92.88 78 ILE A C 1
ATOM 601 O O . ILE A 1 78 ? 17.823 3.957 -14.412 1.00 92.88 78 ILE A O 1
ATOM 605 N N . ALA A 1 79 ? 15.759 4.530 -13.772 1.00 93.44 79 ALA A N 1
ATOM 606 C CA . ALA A 1 79 ? 15.091 3.703 -14.774 1.00 93.44 79 ALA A CA 1
ATOM 607 C C . ALA A 1 79 ? 15.396 4.128 -16.222 1.00 93.44 79 ALA A C 1
ATOM 609 O O . ALA A 1 79 ? 15.336 3.292 -17.121 1.00 93.44 79 ALA A O 1
ATOM 610 N N . LEU A 1 80 ? 15.700 5.408 -16.448 1.00 93.25 80 LEU A N 1
ATOM 611 C CA . LEU A 1 80 ? 16.034 5.958 -17.764 1.00 93.25 80 LEU A CA 1
ATOM 612 C C . LEU A 1 80 ? 17.509 5.772 -18.149 1.00 93.25 80 LEU A C 1
ATOM 614 O O . LEU A 1 80 ? 17.857 6.012 -19.306 1.00 93.25 80 LEU A O 1
ATOM 618 N N . GLU A 1 81 ? 18.367 5.346 -17.219 1.00 90.88 81 GLU A N 1
ATOM 619 C CA . GLU A 1 81 ? 19.779 5.113 -17.510 1.00 90.88 81 GLU A CA 1
ATOM 620 C C . GLU A 1 81 ? 19.970 3.947 -18.499 1.00 90.88 81 GLU A C 1
ATOM 622 O O . GLU A 1 81 ? 19.298 2.909 -18.403 1.00 90.88 81 GLU A O 1
ATOM 627 N N . PRO A 1 82 ? 20.922 4.059 -19.443 1.00 87.62 82 PRO A N 1
ATOM 628 C CA . PRO A 1 82 ? 21.246 2.969 -20.348 1.00 87.62 82 PRO A CA 1
ATOM 629 C C . PRO A 1 82 ? 21.645 1.705 -19.587 1.00 87.62 82 PRO A C 1
ATOM 631 O O . PRO A 1 82 ? 22.382 1.744 -18.604 1.00 87.62 82 PRO A O 1
ATOM 634 N N . ASN A 1 83 ? 21.216 0.552 -20.098 1.00 86.75 83 ASN A N 1
ATOM 635 C CA . ASN A 1 83 ? 21.536 -0.765 -19.541 1.00 86.75 83 ASN A CA 1
ATOM 636 C C . ASN A 1 83 ? 20.983 -1.017 -18.126 1.00 86.75 83 ASN A C 1
ATOM 638 O O . ASN A 1 83 ? 21.335 -2.027 -17.522 1.00 86.75 83 ASN A O 1
ATOM 642 N N . VAL A 1 84 ? 20.090 -0.177 -17.598 1.00 88.06 84 VAL A N 1
ATOM 643 C CA . VAL A 1 84 ? 19.380 -0.474 -16.349 1.00 88.06 84 VAL A CA 1
ATOM 644 C C . VAL A 1 84 ? 18.138 -1.309 -16.632 1.00 88.06 84 VAL A C 1
ATOM 646 O O . VAL A 1 84 ? 17.400 -1.064 -17.584 1.00 88.06 84 VAL A O 1
ATOM 649 N N . ILE A 1 85 ? 17.901 -2.304 -15.777 1.00 92.06 85 ILE A N 1
ATOM 650 C CA . ILE A 1 85 ? 16.581 -2.918 -15.634 1.00 92.06 85 ILE A CA 1
ATOM 651 C C . ILE A 1 85 ? 16.047 -2.477 -14.284 1.00 92.06 85 ILE A C 1
ATOM 653 O O . ILE A 1 85 ? 16.611 -2.810 -13.240 1.00 92.06 85 ILE A O 1
ATOM 657 N N . PHE A 1 86 ? 14.960 -1.718 -14.305 1.00 93.88 86 PHE A N 1
ATOM 658 C CA . PHE A 1 86 ? 1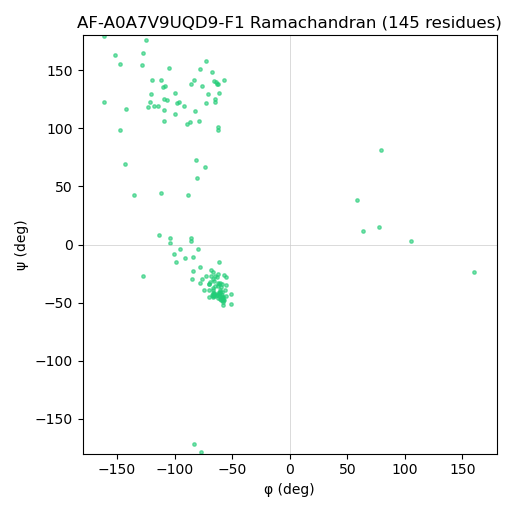4.338 -1.223 -13.090 1.00 93.88 86 PHE A CA 1
ATOM 659 C C . PHE A 1 86 ? 13.170 -2.125 -12.715 1.00 93.88 86 PHE A C 1
ATOM 661 O O . PHE A 1 86 ? 12.239 -2.317 -13.498 1.00 93.88 86 PHE A O 1
ATOM 668 N N . THR A 1 87 ? 13.208 -2.692 -11.514 1.00 94.94 87 THR A N 1
ATOM 669 C CA . THR A 1 87 ? 12.120 -3.535 -11.007 1.00 94.94 87 THR A CA 1
ATOM 670 C C . THR A 1 87 ? 11.346 -2.821 -9.915 1.00 94.94 87 THR A C 1
ATOM 672 O O . THR A 1 87 ? 11.927 -2.188 -9.035 1.00 94.94 87 THR A O 1
ATOM 675 N N . THR A 1 88 ? 10.020 -2.911 -9.973 1.00 94.12 88 THR A N 1
ATOM 676 C CA . THR A 1 88 ? 9.133 -2.258 -9.005 1.00 94.12 88 THR A CA 1
ATOM 677 C C . THR A 1 88 ? 7.820 -3.021 -8.847 1.00 94.12 88 THR A C 1
ATOM 679 O O . THR A 1 88 ? 7.478 -3.858 -9.685 1.00 94.12 88 THR A O 1
ATOM 682 N N . PHE A 1 89 ? 7.084 -2.758 -7.772 1.00 94.62 89 PHE A N 1
ATOM 683 C CA . PHE A 1 89 ? 5.727 -3.275 -7.618 1.00 94.62 89 PHE A CA 1
ATOM 684 C C . PHE A 1 89 ? 4.751 -2.536 -8.546 1.00 94.62 89 PHE A C 1
ATOM 686 O O . PHE A 1 89 ? 5.014 -1.433 -9.026 1.00 94.62 89 PHE A O 1
ATOM 693 N N . GLY A 1 90 ? 3.619 -3.172 -8.854 1.00 94.25 90 GLY A N 1
ATOM 694 C CA . GLY A 1 90 ? 2.651 -2.625 -9.811 1.00 94.25 90 GLY A CA 1
ATOM 695 C C . GLY A 1 90 ? 1.979 -1.327 -9.349 1.00 94.25 90 GLY A C 1
ATOM 696 O O . GLY A 1 90 ? 1.670 -0.470 -10.174 1.00 94.25 90 GLY A O 1
ATOM 697 N N . ASP A 1 91 ? 1.787 -1.165 -8.043 1.00 93.69 91 ASP A N 1
ATOM 698 C CA . ASP A 1 91 ? 1.231 0.039 -7.414 1.00 93.69 91 ASP A CA 1
ATOM 699 C C . ASP A 1 91 ? 2.140 1.268 -7.588 1.00 93.69 91 ASP A C 1
ATOM 701 O O . ASP A 1 91 ? 1.649 2.363 -7.864 1.00 93.69 91 ASP A O 1
ATOM 705 N N . MET A 1 92 ? 3.459 1.078 -7.555 1.00 94.50 92 MET A N 1
ATOM 706 C CA . MET A 1 92 ? 4.456 2.126 -7.782 1.00 94.50 92 MET A CA 1
ATOM 707 C C . MET A 1 92 ? 4.505 2.646 -9.228 1.00 94.50 92 MET A C 1
ATOM 709 O O . MET A 1 92 ? 4.955 3.767 -9.458 1.00 94.50 92 MET A O 1
ATOM 713 N N . MET A 1 93 ? 4.025 1.883 -10.219 1.00 95.12 93 MET A N 1
ATOM 714 C CA . MET A 1 93 ? 4.150 2.240 -11.645 1.00 95.12 93 MET A CA 1
ATOM 715 C C . MET A 1 93 ? 3.507 3.587 -11.999 1.00 95.12 93 MET A C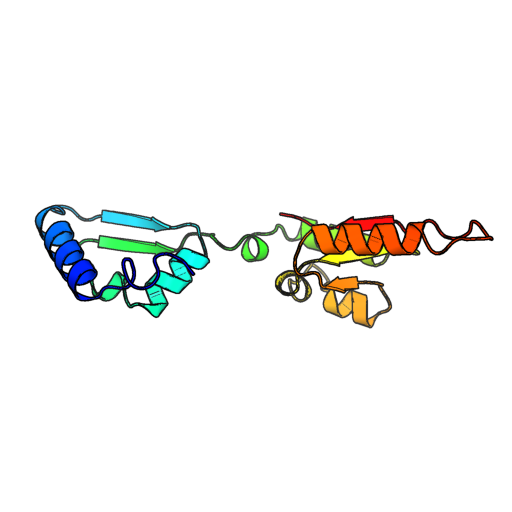 1
ATOM 717 O O . MET A 1 93 ? 3.982 4.285 -12.894 1.00 95.12 93 MET A O 1
ATOM 721 N N . ARG A 1 94 ? 2.407 3.933 -11.323 1.00 95.81 94 ARG A N 1
ATOM 722 C CA . ARG A 1 94 ? 1.600 5.131 -11.603 1.00 95.81 94 ARG A CA 1
ATOM 723 C C . ARG A 1 94 ? 1.815 6.255 -10.595 1.00 95.81 94 ARG A C 1
ATOM 725 O O . ARG A 1 94 ? 1.164 7.288 -10.720 1.00 95.81 94 ARG A O 1
ATOM 732 N N . VAL A 1 95 ? 2.696 6.067 -9.613 1.00 96.00 95 VAL A N 1
ATOM 733 C CA . VAL A 1 95 ? 2.994 7.117 -8.637 1.00 96.00 95 VAL A CA 1
ATOM 734 C C . VAL A 1 95 ? 3.658 8.284 -9.374 1.00 96.00 95 VAL A C 1
ATOM 736 O O . VAL A 1 95 ? 4.663 8.068 -10.060 1.00 96.00 95 VAL A O 1
ATOM 739 N N . PRO A 1 96 ? 3.095 9.501 -9.294 1.00 95.94 96 PRO A N 1
ATOM 740 C CA . PRO A 1 96 ? 3.651 10.650 -9.989 1.00 95.94 96 PRO A CA 1
ATOM 741 C C . PRO A 1 96 ? 4.964 11.090 -9.335 1.00 95.94 96 PRO A C 1
ATOM 743 O O . PRO A 1 96 ? 5.024 11.301 -8.125 1.00 95.94 96 PRO A O 1
ATOM 746 N N . GLY A 1 97 ? 6.004 11.248 -10.151 1.00 95.12 97 GLY A N 1
ATOM 747 C CA . GLY A 1 97 ? 7.152 12.095 -9.840 1.00 95.12 97 GLY A CA 1
ATOM 748 C C . GLY A 1 97 ? 6.858 13.559 -10.180 1.00 95.12 97 GLY A C 1
ATOM 749 O O . GLY A 1 97 ? 5.737 13.922 -10.545 1.00 95.12 97 GLY A O 1
ATOM 750 N N . SER A 1 98 ? 7.873 14.416 -10.115 1.00 96.19 98 SER A N 1
ATOM 751 C CA . SER A 1 98 ? 7.746 15.846 -10.425 1.00 96.19 98 SER A CA 1
ATOM 752 C C . SER A 1 98 ? 7.393 16.129 -11.889 1.00 96.19 98 SER A C 1
ATOM 754 O O . SER A 1 98 ? 6.786 17.157 -12.183 1.00 96.19 98 SER A O 1
ATOM 756 N N . LYS A 1 99 ? 7.767 15.238 -12.820 1.00 95.62 99 LYS A N 1
ATOM 757 C CA . LYS A 1 99 ? 7.563 15.431 -14.272 1.00 95.62 99 LYS A CA 1
ATOM 758 C C . LYS A 1 99 ? 6.848 14.285 -14.986 1.00 95.62 99 LYS A C 1
ATOM 760 O O . LYS A 1 99 ? 6.297 14.491 -16.062 1.00 95.62 99 LYS A O 1
ATOM 765 N N . THR A 1 100 ? 6.949 13.065 -14.469 1.00 96.44 100 THR A N 1
ATOM 766 C CA . THR A 1 100 ? 6.510 11.829 -15.138 1.00 96.44 100 THR A CA 1
ATOM 767 C C . THR A 1 100 ? 6.353 10.723 -14.092 1.00 96.44 100 THR A C 1
ATOM 769 O O . THR A 1 100 ? 6.615 10.953 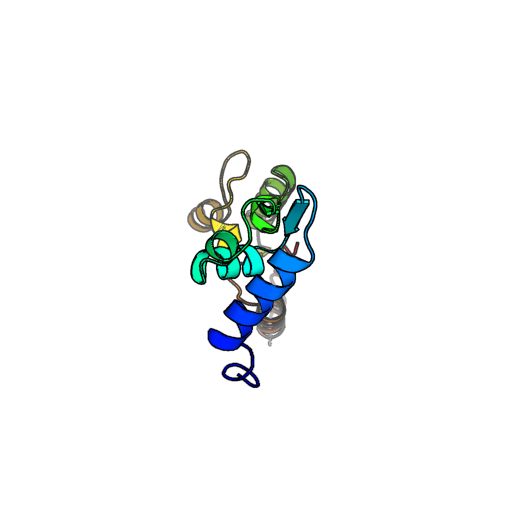-12.915 1.00 96.44 100 THR A O 1
ATOM 772 N N . ASN A 1 101 ? 5.948 9.521 -14.492 1.00 97.06 101 ASN A N 1
ATOM 773 C CA . ASN A 1 101 ? 5.961 8.323 -13.641 1.00 97.06 101 ASN A CA 1
ATOM 774 C C . ASN A 1 101 ? 6.747 7.172 -14.311 1.00 97.06 101 ASN A C 1
ATOM 776 O O . ASN A 1 101 ? 7.212 7.298 -15.449 1.00 97.06 101 ASN A O 1
ATOM 780 N N . LEU A 1 102 ? 6.901 6.044 -13.607 1.00 95.88 102 LEU A N 1
ATOM 781 C CA . LEU A 1 102 ? 7.611 4.857 -14.107 1.00 95.88 102 LEU A CA 1
ATOM 782 C C . LEU A 1 102 ? 6.898 4.180 -15.292 1.00 95.88 102 LEU A C 1
ATOM 784 O O . LEU A 1 102 ? 7.559 3.595 -16.152 1.00 95.88 102 LEU A O 1
ATOM 788 N N . LEU A 1 103 ? 5.566 4.266 -15.371 1.00 97.50 103 LEU A N 1
ATOM 789 C CA . LEU A 1 103 ? 4.792 3.764 -16.509 1.00 97.50 103 LEU A CA 1
ATOM 790 C C . LEU A 1 103 ? 5.077 4.566 -17.788 1.00 97.50 103 LEU A C 1
ATOM 792 O O . LEU A 1 103 ? 5.272 3.976 -18.849 1.00 97.50 103 LEU A O 1
ATOM 796 N N . ASP A 1 104 ? 5.180 5.885 -17.681 1.00 97.69 104 ASP A N 1
ATOM 797 C CA . ASP A 1 104 ? 5.543 6.768 -18.787 1.00 97.69 104 ASP A CA 1
ATOM 798 C C . ASP A 1 104 ? 7.016 6.596 -19.181 1.00 97.69 104 ASP A C 1
ATOM 800 O O . ASP A 1 104 ? 7.339 6.570 -20.368 1.00 97.69 104 ASP A O 1
ATOM 804 N N . ALA A 1 105 ? 7.920 6.419 -18.208 1.00 96.38 105 ALA A N 1
ATOM 805 C CA . ALA A 1 105 ? 9.322 6.097 -18.484 1.00 96.38 105 ALA A CA 1
ATOM 806 C C . ALA A 1 105 ? 9.440 4.793 -19.289 1.00 96.38 105 ALA A C 1
ATOM 808 O O . ALA A 1 105 ? 10.149 4.741 -20.296 1.00 96.38 105 ALA A O 1
ATOM 809 N N . LYS A 1 106 ? 8.668 3.765 -18.910 1.00 96.69 106 LYS A N 1
ATOM 810 C CA . LYS A 1 106 ? 8.553 2.515 -19.670 1.00 96.69 106 LYS A CA 1
ATOM 811 C C . LYS A 1 106 ? 8.053 2.751 -21.095 1.00 96.69 106 LYS A C 1
ATOM 813 O O . LYS A 1 106 ? 8.619 2.203 -22.037 1.00 96.69 106 LYS A O 1
ATOM 818 N N . ALA A 1 107 ? 7.021 3.579 -21.270 1.00 97.12 107 ALA A N 1
ATOM 819 C CA . ALA A 1 107 ? 6.491 3.922 -22.591 1.00 97.12 107 ALA A CA 1
ATOM 820 C C . ALA A 1 107 ? 7.518 4.655 -23.480 1.00 97.12 107 ALA A C 1
ATOM 822 O O . ALA A 1 107 ? 7.451 4.554 -24.702 1.00 97.12 107 ALA A O 1
ATOM 823 N N . ARG A 1 108 ? 8.496 5.345 -22.878 1.00 95.62 108 ARG A N 1
ATOM 824 C CA . ARG A 1 108 ? 9.620 6.008 -23.567 1.00 95.62 108 ARG A CA 1
ATOM 825 C C . ARG A 1 108 ? 10.814 5.087 -23.847 1.00 95.62 108 ARG A C 1
ATOM 827 O O . ARG A 1 108 ? 11.811 5.555 -24.386 1.00 95.62 108 ARG A O 1
ATOM 834 N N . GLY A 1 109 ? 10.724 3.799 -23.509 1.00 94.19 109 GLY A N 1
ATOM 835 C CA . GLY A 1 109 ? 11.748 2.797 -23.819 1.00 94.19 109 GLY A CA 1
ATOM 836 C C . GLY A 1 109 ? 12.620 2.351 -22.642 1.00 94.19 109 GLY A C 1
ATOM 837 O O . GLY A 1 109 ? 13.509 1.528 -22.851 1.00 94.19 109 GLY A O 1
ATOM 838 N N . ALA A 1 110 ? 12.374 2.830 -21.417 1.00 95.00 110 ALA A N 1
ATOM 839 C CA . ALA A 1 110 ? 13.041 2.297 -20.226 1.00 95.00 110 ALA A CA 1
ATOM 840 C C . ALA A 1 110 ? 12.657 0.824 -19.970 1.00 95.00 110 ALA A C 1
ATOM 842 O O . ALA A 1 110 ? 11.481 0.456 -20.067 1.00 95.00 110 ALA A O 1
ATOM 843 N N . ASP A 1 111 ? 13.616 -0.022 -19.570 1.00 95.00 111 ASP A N 1
ATOM 844 C CA . ASP A 1 111 ? 13.355 -1.429 -19.210 1.00 95.00 111 ASP A CA 1
ATOM 845 C C . ASP A 1 111 ? 12.828 -1.523 -17.764 1.00 95.00 111 ASP A C 1
ATOM 847 O O . ASP A 1 111 ? 13.528 -1.923 -16.832 1.00 95.00 111 ASP A O 1
ATOM 851 N N . VAL A 1 112 ? 11.570 -1.110 -17.573 1.00 94.94 112 VAL A N 1
ATOM 852 C CA . VAL A 1 112 ? 10.857 -1.187 -16.288 1.00 94.94 112 VAL A CA 1
ATOM 853 C C . VAL A 1 112 ? 9.986 -2.444 -16.228 1.00 94.94 112 VAL A C 1
ATOM 855 O O . VAL A 1 112 ? 9.075 -2.650 -17.047 1.00 94.94 112 VAL A O 1
ATOM 858 N N . ARG A 1 113 ? 10.209 -3.284 -15.215 1.00 94.12 113 ARG A N 1
ATOM 859 C CA . ARG A 1 113 ? 9.513 -4.564 -15.025 1.00 94.12 113 ARG A CA 1
ATOM 860 C C . ARG A 1 113 ? 8.764 -4.592 -13.697 1.00 94.12 113 ARG A 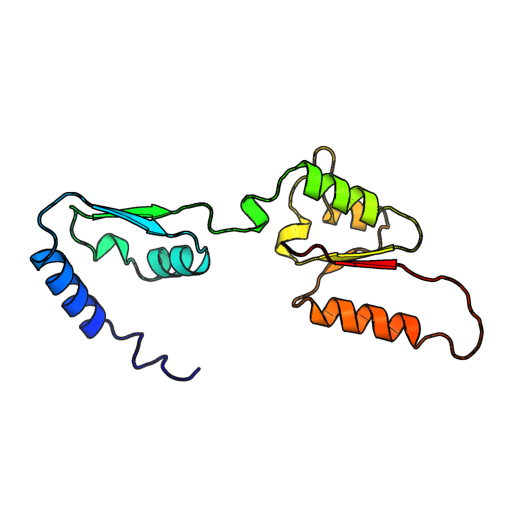C 1
ATOM 862 O O . ARG A 1 113 ? 9.331 -4.327 -12.642 1.00 94.12 113 ARG A O 1
ATOM 869 N N . MET A 1 114 ? 7.487 -4.956 -13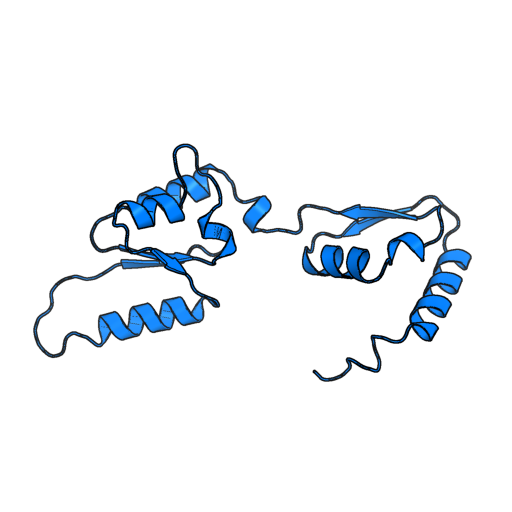.764 1.00 94.44 114 MET A N 1
ATOM 870 C CA . MET A 1 114 ? 6.679 -5.187 -12.570 1.00 94.44 114 MET A CA 1
ATOM 871 C C . MET A 1 114 ? 7.039 -6.540 -11.955 1.00 94.44 114 MET A C 1
ATOM 873 O O . MET A 1 114 ? 7.169 -7.529 -12.678 1.00 94.44 114 MET A O 1
ATOM 877 N N . VAL A 1 115 ? 7.177 -6.582 -10.634 1.00 93.56 115 VAL A N 1
ATOM 878 C CA . VAL A 1 115 ? 7.435 -7.802 -9.860 1.00 93.56 115 VAL A CA 1
ATOM 879 C C . VAL A 1 115 ? 6.434 -7.938 -8.715 1.00 93.56 115 VAL A C 1
ATOM 881 O O . VAL A 1 115 ? 5.888 -6.943 -8.246 1.00 93.56 115 VAL A O 1
ATOM 884 N N . TYR A 1 116 ? 6.188 -9.170 -8.262 1.00 92.19 116 TYR A N 1
ATOM 885 C CA . TYR A 1 116 ? 5.302 -9.457 -7.124 1.00 92.19 116 TYR A CA 1
ATOM 886 C C . TYR A 1 116 ? 6.066 -9.688 -5.824 1.00 92.19 116 TYR A C 1
ATOM 888 O O . TYR A 1 116 ? 5.484 -9.659 -4.742 1.00 92.19 116 TYR A O 1
ATOM 896 N N . SER A 1 117 ? 7.374 -9.912 -5.918 1.00 91.25 117 SER A N 1
ATOM 897 C CA . SER A 1 117 ? 8.257 -10.033 -4.772 1.00 91.25 117 SER A CA 1
ATOM 898 C C . SER A 1 117 ? 9.653 -9.495 -5.100 1.00 91.25 117 SER A C 1
ATOM 900 O O . SER A 1 117 ? 10.084 -9.564 -6.256 1.00 91.25 117 SER A O 1
ATOM 902 N N . PRO A 1 118 ? 10.422 -9.059 -4.089 1.00 86.50 118 PRO A N 1
ATOM 903 C CA . PRO A 1 118 ? 11.839 -8.734 -4.271 1.00 86.50 118 PRO A CA 1
ATOM 904 C C . PRO A 1 118 ? 12.653 -9.921 -4.823 1.00 86.50 118 PRO A C 1
ATOM 906 O O . PRO A 1 118 ? 13.656 -9.745 -5.511 1.00 86.50 118 PRO A O 1
ATOM 909 N N . LEU A 1 119 ? 12.207 -11.158 -4.569 1.00 90.69 119 LEU A N 1
ATOM 910 C CA . LEU A 1 119 ? 12.854 -12.366 -5.083 1.00 90.69 119 LEU A CA 1
ATOM 911 C C . LEU A 1 119 ? 12.712 -12.513 -6.601 1.00 90.69 119 LEU A C 1
ATOM 913 O O . LEU A 1 119 ? 13.574 -13.126 -7.229 1.00 90.69 119 LEU A O 1
ATOM 917 N N . ASP A 1 120 ? 11.667 -11.955 -7.210 1.00 90.25 120 ASP A N 1
ATOM 918 C CA . ASP A 1 120 ? 11.530 -11.973 -8.667 1.00 90.25 120 ASP A CA 1
ATOM 919 C C . ASP A 1 120 ? 12.561 -11.057 -9.327 1.00 90.25 120 ASP A C 1
ATOM 921 O O . ASP A 1 120 ? 13.117 -11.420 -10.362 1.00 90.25 120 ASP A O 1
ATOM 925 N N . ALA A 1 121 ? 12.913 -9.941 -8.680 1.00 88.25 121 ALA A N 1
ATOM 926 C CA . ALA A 1 121 ? 14.041 -9.115 -9.096 1.00 88.25 121 ALA A CA 1
ATOM 927 C C . ALA A 1 121 ? 15.339 -9.948 -9.083 1.00 88.25 121 ALA A C 1
ATOM 929 O O . ALA A 1 121 ? 16.038 -10.027 -10.092 1.00 88.25 121 ALA A O 1
ATOM 930 N N .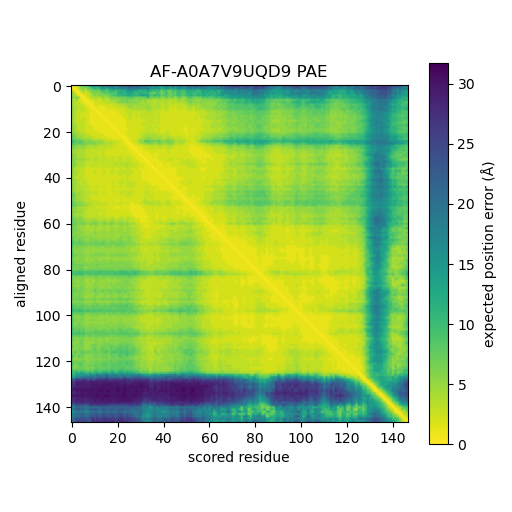 LEU A 1 122 ? 15.608 -10.696 -8.004 1.00 87.19 122 LEU A N 1
ATOM 931 C CA . LEU A 1 122 ? 16.770 -11.593 -7.936 1.00 87.19 122 LEU A CA 1
ATOM 932 C C . LEU A 1 122 ? 16.771 -12.660 -9.047 1.00 87.19 122 LEU A C 1
ATOM 934 O O . LEU A 1 122 ? 17.825 -12.953 -9.615 1.00 87.19 122 LEU A O 1
ATOM 938 N N . LYS A 1 123 ? 15.614 -13.248 -9.377 1.00 88.88 123 LYS A N 1
ATOM 939 C CA . LYS A 1 123 ? 15.498 -14.198 -10.499 1.00 88.88 123 LYS A CA 1
ATOM 940 C C . LYS A 1 123 ? 15.856 -13.529 -11.826 1.00 88.88 123 LYS A C 1
ATOM 942 O O . LYS A 1 123 ? 16.615 -14.109 -12.599 1.00 88.88 123 LYS A O 1
ATOM 947 N N . ILE A 1 124 ? 15.362 -12.311 -12.065 1.00 87.31 124 ILE A N 1
ATOM 948 C CA . ILE A 1 124 ? 15.681 -11.523 -13.263 1.00 87.31 124 ILE A CA 1
ATOM 949 C C . ILE A 1 124 ? 17.191 -11.262 -13.341 1.00 87.31 124 ILE A C 1
ATOM 951 O O . ILE A 1 124 ? 17.786 -11.541 -14.379 1.00 87.31 124 ILE A O 1
ATOM 955 N N . ALA A 1 125 ? 17.831 -10.825 -12.248 1.00 85.44 125 ALA A N 1
ATOM 956 C CA . ALA A 1 125 ? 19.286 -10.639 -12.204 1.00 85.44 125 ALA A CA 1
ATOM 957 C C . ALA A 1 125 ? 20.047 -11.925 -12.556 1.00 85.44 125 ALA A C 1
ATOM 959 O O . ALA A 1 125 ? 20.944 -11.901 -13.394 1.00 85.44 125 ALA A O 1
ATOM 960 N N . LYS A 1 126 ? 19.678 -13.064 -11.957 1.00 83.94 126 LYS A N 1
ATOM 961 C CA . LYS A 1 126 ? 20.351 -14.347 -12.216 1.00 83.94 126 LYS A CA 1
ATOM 962 C C . LYS A 1 126 ? 20.219 -14.796 -13.669 1.00 83.94 126 LYS A C 1
ATOM 964 O O . LYS A 1 126 ? 21.202 -15.247 -14.240 1.00 83.94 126 LYS A O 1
ATOM 969 N N . LEU A 1 127 ? 19.042 -14.654 -14.279 1.00 74.56 127 LEU A N 1
ATOM 970 C CA . LEU A 1 127 ? 18.835 -15.029 -15.684 1.00 74.56 127 LEU A CA 1
ATOM 971 C C . LEU A 1 127 ? 19.711 -14.210 -16.640 1.00 74.56 127 LEU A C 1
ATOM 973 O O . LEU A 1 127 ? 20.172 -14.735 -17.648 1.00 74.56 127 LEU A O 1
ATOM 977 N N . LEU A 1 128 ? 19.976 -12.950 -16.304 1.00 61.25 128 LEU A N 1
ATOM 978 C CA . LEU A 1 128 ? 20.833 -12.067 -17.096 1.00 61.25 128 LEU A CA 1
ATOM 979 C C . LEU A 1 128 ? 22.321 -12.360 -16.890 1.00 61.25 128 LEU A C 1
ATOM 981 O O . LEU A 1 128 ? 23.094 -12.251 -17.833 1.00 61.25 128 LEU A O 1
ATOM 985 N N . VAL A 1 129 ? 22.710 -12.788 -15.686 1.00 51.81 129 VAL A N 1
ATOM 986 C CA . VAL A 1 129 ? 24.074 -13.257 -15.391 1.00 51.81 129 VAL A CA 1
ATOM 987 C C . VAL A 1 129 ? 24.350 -14.635 -16.022 1.00 51.81 129 VAL A C 1
ATOM 989 O O . VAL A 1 129 ? 25.492 -14.937 -16.349 1.00 51.81 129 VAL A O 1
ATOM 992 N N . VAL A 1 130 ? 23.320 -15.463 -16.243 1.00 35.62 130 VAL A N 1
ATOM 993 C CA . VAL A 1 130 ? 23.444 -16.822 -16.818 1.00 35.62 130 VAL A CA 1
ATOM 994 C C . VAL A 1 130 ? 23.314 -16.847 -18.354 1.00 35.62 130 VAL A C 1
ATOM 996 O O . VAL A 1 130 ? 23.703 -17.825 -18.989 1.00 35.62 130 VAL A O 1
ATOM 999 N N . LEU A 1 131 ? 22.879 -15.759 -18.995 1.00 35.50 131 LEU A N 1
ATOM 1000 C CA . LEU A 1 131 ? 22.820 -15.622 -20.459 1.00 35.50 131 LEU A CA 1
ATOM 1001 C C . LEU A 1 131 ? 24.122 -15.079 -21.074 1.00 35.50 131 LEU A C 1
ATOM 1003 O O . LEU A 1 131 ? 24.085 -14.247 -21.971 1.00 35.50 131 LEU A O 1
ATOM 1007 N N . VAL A 1 132 ? 25.288 -15.556 -20.629 1.00 34.91 132 VAL A N 1
ATOM 1008 C CA . VAL A 1 132 ? 26.559 -15.321 -21.338 1.00 34.91 132 VAL A CA 1
ATOM 1009 C C . VAL A 1 132 ? 27.460 -16.555 -21.249 1.00 34.91 132 VAL A C 1
ATOM 1011 O O . VAL A 1 132 ? 28.518 -16.561 -20.629 1.00 34.91 132 VAL A O 1
ATOM 1014 N N . GLY A 1 133 ? 27.052 -17.625 -21.925 1.00 32.06 133 GLY A N 1
ATOM 1015 C CA . GLY A 1 133 ? 27.960 -18.691 -22.345 1.00 32.06 133 GLY A CA 1
ATOM 1016 C C . GLY A 1 133 ? 28.722 -18.304 -23.618 1.00 32.06 133 GLY A C 1
ATOM 1017 O O . GLY A 1 133 ? 28.591 -19.005 -24.615 1.00 32.06 133 GLY A O 1
ATOM 1018 N N . GLY A 1 134 ? 29.465 -17.184 -23.622 1.00 34.97 134 GLY A N 1
ATOM 1019 C CA . GLY A 1 134 ? 30.425 -16.929 -24.711 1.00 34.97 134 GLY A CA 1
ATOM 1020 C C . GLY A 1 134 ? 30.920 -15.502 -24.982 1.00 34.97 134 GLY A C 1
ATOM 1021 O O . GLY A 1 134 ? 32.000 -15.377 -25.543 1.00 34.97 134 GLY A O 1
ATOM 1022 N N . LEU A 1 135 ? 30.216 -14.428 -24.608 1.00 33.91 135 LEU A N 1
ATOM 1023 C CA . LEU A 1 135 ? 30.615 -13.050 -24.966 1.00 33.91 135 LEU A CA 1
ATOM 1024 C C . LEU A 1 135 ? 30.232 -12.043 -23.874 1.00 33.91 135 LEU A C 1
ATOM 1026 O O . LEU A 1 135 ? 29.088 -11.609 -23.786 1.00 33.91 135 LEU A O 1
ATOM 1030 N N . VAL A 1 136 ? 31.199 -11.680 -23.028 1.00 41.66 136 VAL A N 1
ATOM 1031 C CA . VAL A 1 136 ? 31.044 -10.677 -21.962 1.00 41.66 136 VAL A CA 1
ATOM 1032 C C . VAL A 1 136 ? 30.724 -9.315 -22.587 1.00 41.66 136 VAL A C 1
ATOM 1034 O O . VAL A 1 136 ? 31.611 -8.632 -23.090 1.00 41.66 136 VAL A O 1
ATOM 1037 N N . GLY A 1 137 ? 29.453 -8.916 -22.562 1.00 40.53 137 GLY A N 1
ATOM 1038 C CA . GLY A 1 137 ? 29.002 -7.612 -23.041 1.00 40.53 137 GLY A CA 1
ATOM 1039 C C . GLY A 1 137 ? 27.629 -7.251 -22.477 1.00 40.53 137 GLY A C 1
ATOM 1040 O O . GLY A 1 137 ? 26.666 -7.973 -22.701 1.00 40.53 137 GLY A O 1
ATOM 1041 N N . LEU A 1 138 ? 27.564 -6.107 -21.788 1.00 43.47 138 LEU A N 1
ATOM 1042 C CA . LEU A 1 138 ? 26.435 -5.510 -21.053 1.00 43.47 138 LEU A CA 1
ATOM 1043 C C . LEU A 1 138 ? 26.145 -6.089 -19.657 1.00 43.47 138 LEU A C 1
ATOM 1045 O O . LEU A 1 138 ? 25.187 -6.829 -19.440 1.00 43.47 138 LEU A O 1
ATOM 1049 N N . ALA A 1 139 ? 26.912 -5.627 -18.666 1.00 46.06 139 ALA A N 1
ATOM 1050 C CA . ALA A 1 139 ? 26.474 -5.635 -17.273 1.00 46.06 139 ALA A CA 1
ATOM 1051 C C . ALA A 1 139 ? 25.222 -4.749 -17.144 1.00 46.06 139 ALA A C 1
ATOM 1053 O O . ALA A 1 139 ? 25.324 -3.525 -17.105 1.00 46.06 139 ALA A O 1
ATOM 1054 N N . ARG A 1 140 ? 24.032 -5.358 -17.147 1.00 56.25 140 ARG A N 1
ATOM 1055 C CA . ARG A 1 140 ? 22.793 -4.634 -16.860 1.00 56.25 140 ARG A CA 1
ATOM 1056 C C . ARG A 1 140 ? 22.614 -4.522 -15.350 1.00 56.25 140 ARG A C 1
ATOM 1058 O O . ARG A 1 140 ? 22.451 -5.540 -14.678 1.00 56.25 140 ARG A O 1
ATOM 1065 N N . THR A 1 141 ? 22.655 -3.306 -14.814 1.00 58.94 141 THR A N 1
ATOM 1066 C CA . THR A 1 141 ? 22.446 -3.066 -13.381 1.00 58.94 141 THR A CA 1
ATOM 1067 C C . THR A 1 141 ? 20.968 -3.260 -13.058 1.00 58.94 141 THR A C 1
ATOM 1069 O O . THR A 1 141 ? 20.106 -2.593 -13.632 1.00 58.94 141 THR A O 1
ATOM 1072 N N . LEU A 1 142 ? 20.668 -4.185 -12.144 1.00 58.44 142 LEU A N 1
ATOM 1073 C CA . LEU A 1 142 ? 19.323 -4.364 -11.611 1.00 58.44 142 LEU A CA 1
ATOM 1074 C C . LEU A 1 142 ? 19.175 -3.519 -10.345 1.00 58.44 142 LEU A C 1
ATOM 1076 O O . LEU A 1 142 ? 19.875 -3.765 -9.363 1.00 58.44 142 LEU A O 1
ATOM 1080 N N . LEU A 1 143 ? 18.233 -2.576 -10.352 1.00 60.78 143 LEU A N 1
ATOM 1081 C CA . LEU A 1 143 ? 17.788 -1.901 -9.136 1.00 60.78 143 LEU A CA 1
ATOM 1082 C C . LEU A 1 143 ? 16.352 -2.295 -8.800 1.00 60.78 143 LEU A C 1
ATOM 1084 O O . LEU A 1 143 ? 15.494 -2.460 -9.674 1.00 60.78 143 LEU A O 1
ATOM 1088 N N . PHE A 1 144 ? 16.110 -2.446 -7.505 1.00 58.50 144 PHE A N 1
ATOM 1089 C CA . PHE A 1 144 ? 14.799 -2.719 -6.952 1.00 58.50 144 PHE A CA 1
ATOM 1090 C C . PHE A 1 144 ? 14.477 -1.631 -5.935 1.00 58.50 144 PHE A C 1
ATOM 1092 O O . PHE A 1 144 ? 15.198 -1.466 -4.949 1.00 58.50 144 PHE A O 1
ATOM 1099 N N . LEU A 1 145 ? 13.414 -0.871 -6.195 1.00 58.81 145 LEU A N 1
ATOM 1100 C CA . LEU A 1 145 ? 12.907 0.090 -5.227 1.00 58.81 145 LEU A CA 1
ATOM 1101 C C . LEU A 1 145 ? 12.096 -0.671 -4.183 1.00 58.81 145 LEU A C 1
ATOM 1103 O O . LEU A 1 145 ? 10.982 -1.118 -4.460 1.00 58.81 145 LEU A O 1
ATOM 1107 N N . TRP A 1 146 ? 12.670 -0.818 -2.994 1.00 50.03 146 TRP A N 1
ATOM 1108 C CA . TRP A 1 146 ? 11.955 -1.300 -1.820 1.00 50.03 146 TRP A CA 1
ATOM 1109 C C . TRP A 1 146 ? 11.779 -0.150 -0.832 1.00 50.03 146 TRP A C 1
ATOM 1111 O O . TRP A 1 146 ? 12.713 0.627 -0.626 1.00 50.03 146 TRP A O 1
ATOM 1121 N N . MET A 1 147 ? 10.573 -0.035 -0.278 1.00 44.59 147 MET A N 1
ATOM 1122 C CA . MET A 1 147 ? 10.263 0.836 0.857 1.00 44.59 147 MET A CA 1
ATOM 1123 C C . MET A 1 147 ? 10.432 0.071 2.158 1.00 44.59 147 MET A C 1
ATOM 1125 O O . MET A 1 147 ? 10.019 -1.111 2.177 1.00 44.59 147 MET A O 1
#

Sequence (147 aa):
MKFIDEYRQGDIARKLADQIARLTTRQLKIMEVCGGHTHAIFKYGIEDLLPANITMIHGPGCPVCVIPLGRVDDSISIALEPNVIFTTFGDMMRVPGSKTNLLDAKARGADVRMVYSPLDALKIAKLLVVLVGGLVGLARTLLFLWM

Solvent-accessible surface area (backbone atoms only — not comparable to full-atom values): 8765 Å² total; per-residue (Å²): 120,92,65,54,75,75,75,65,39,67,70,59,53,51,55,48,33,55,50,48,48,74,70,57,88,58,81,42,78,48,74,48,62,37,49,69,55,54,51,49,35,64,75,67,45,48,70,80,58,45,48,89,50,55,43,82,40,86,48,90,25,44,68,82,81,68,58,55,52,68,60,44,39,52,50,43,55,54,26,64,40,86,59,28,38,27,34,36,46,68,77,58,30,73,47,68,26,93,88,52,29,46,50,57,44,32,75,74,69,27,48,61,42,76,40,94,44,78,64,51,49,53,52,54,50,48,54,63,70,65,70,56,94,80,64,98,74,79,88,57,51,72,49,69,75,78,134

Mean predicted aligned error: 7.56 Å

Secondary structure (DSSP, 8-state):
-TTHHHH--HHHHHHHHHHHHHH--S-EEEEE--HHHHHHHHHHTHHHHS-TTEEEEE-S--HHHH--HHHHHHHHHHHHSTTEEEEE-TGGGG---SS--HHHHHHTT-EEEE-SSHHHHHHHHHHHHHS-SS------EEEE---

pLDDT: mean 86.58, std 16.91, range [32.06, 97.69]